Protein AF-A0A815XLN7-F1 (afdb_monomer_lite)

Organism: NCBI:txid392030

Foldseek 3Di:
DVVVVVVVVVVVVVVVVVVVVVVPPCPLAQCVGPNSLEDPQWHWDADPVVRDIATDGDPQWDFPDDRVHGDTDGCCVPVNVPDDPPDD

Secondary structure (DSSP, 8-state):
-HHHHHHHHHHHHHHHHHHHHTT-------TTTGGGG--TTEEEEEETTTTEEEEEEPTTEEE-S-SSS--EEEGGGSGGGG--TT-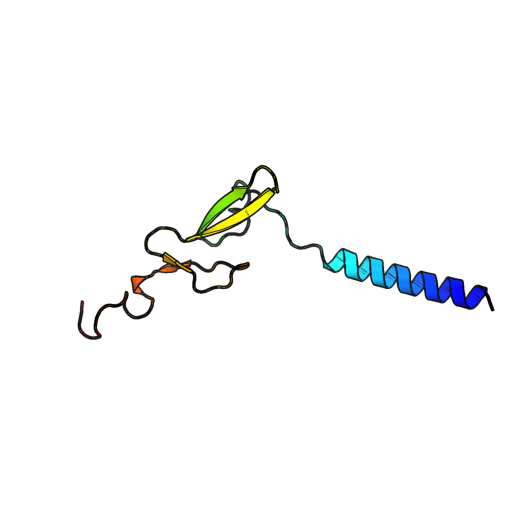-

Sequence (88 aa):
MILHGRLVYAWLTLLVILLLAFQGSFAKGSCSHNNGGCGKNALCSENRKTSAIKCTCKTGYTNTGSAVHVVCKDSCTIKNGGCGPHAA

pLDDT: mean 79.47, std 12.17, range [52.09, 94.75]

InterPro domains:
  IPR024731 NELL2-like, EGF domain [PF12947] (31-65)

Structure (mmCIF, N/CA/C/O backbone):
data_AF-A0A815XLN7-F1
#
_entry.id   AF-A0A815XLN7-F1
#
loop_
_atom_site.group_PDB
_atom_site.id
_atom_site.type_symbol
_atom_site.label_atom_id
_atom_site.label_alt_id
_atom_site.label_comp_id
_atom_site.label_asym_id
_atom_site.label_entity_id
_atom_site.label_seq_id
_atom_site.pdbx_PDB_ins_code
_atom_site.Cartn_x
_atom_site.Cartn_y
_atom_site.Cartn_z
_atom_site.occupancy
_atom_site.B_iso_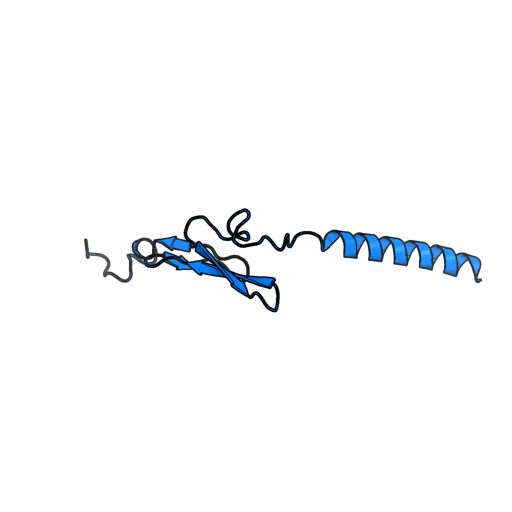or_equiv
_atom_site.auth_seq_id
_atom_site.auth_comp_id
_atom_site.auth_asym_id
_atom_site.auth_atom_id
_atom_site.pdbx_PDB_model_num
ATOM 1 N N . MET A 1 1 ? 54.153 -8.608 -2.056 1.00 55.00 1 MET A N 1
ATOM 2 C CA . MET A 1 1 ? 53.069 -8.167 -1.142 1.00 55.00 1 MET A CA 1
ATOM 3 C C 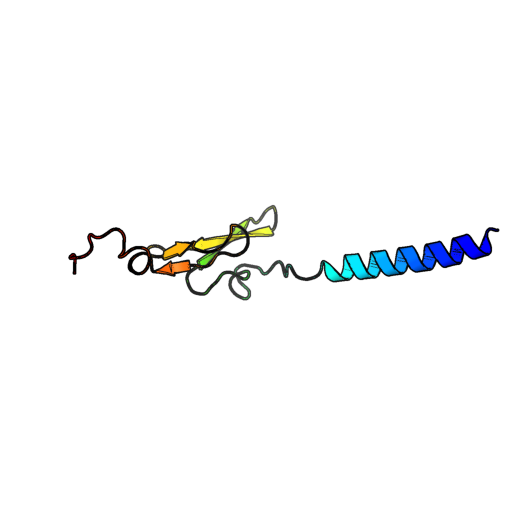. MET A 1 1 ? 51.882 -7.532 -1.879 1.00 55.00 1 MET A C 1
ATOM 5 O O . MET A 1 1 ? 50.751 -7.821 -1.530 1.00 55.00 1 MET A O 1
ATOM 9 N N . ILE A 1 2 ? 52.104 -6.702 -2.911 1.00 55.81 2 ILE A N 1
ATOM 10 C CA . ILE A 1 2 ? 51.039 -5.908 -3.567 1.00 55.81 2 ILE A CA 1
ATOM 11 C C . ILE A 1 2 ? 50.132 -6.737 -4.508 1.00 55.81 2 ILE A C 1
ATOM 13 O O . ILE A 1 2 ? 48.953 -6.425 -4.668 1.00 55.81 2 ILE A O 1
ATOM 17 N N . LEU A 1 3 ? 50.640 -7.837 -5.083 1.00 52.09 3 LEU A N 1
ATOM 18 C CA . LEU A 1 3 ? 49.881 -8.680 -6.022 1.00 52.09 3 LEU A CA 1
ATOM 19 C C . LEU A 1 3 ? 48.727 -9.453 -5.347 1.00 52.09 3 LEU A C 1
ATOM 21 O O . LEU A 1 3 ? 47.659 -9.588 -5.936 1.00 52.09 3 LEU A O 1
ATOM 25 N N . HIS A 1 4 ? 48.902 -9.861 -4.082 1.00 54.69 4 HIS A N 1
ATOM 26 C CA . HIS A 1 4 ? 47.834 -10.475 -3.280 1.00 54.69 4 HIS A CA 1
ATOM 27 C C . HIS A 1 4 ? 46.743 -9.462 -2.903 1.00 54.69 4 HIS A C 1
ATOM 29 O O . HIS A 1 4 ? 45.567 -9.809 -2.893 1.00 54.69 4 HIS A O 1
ATOM 35 N N . GLY A 1 5 ? 47.110 -8.198 -2.667 1.00 60.81 5 GLY A N 1
ATOM 36 C CA . GLY A 1 5 ? 46.150 -7.130 -2.375 1.00 60.81 5 GLY A CA 1
ATOM 37 C C . GLY A 1 5 ? 45.244 -6.800 -3.563 1.00 60.81 5 GLY A C 1
ATOM 38 O O . GLY A 1 5 ? 44.047 -6.617 -3.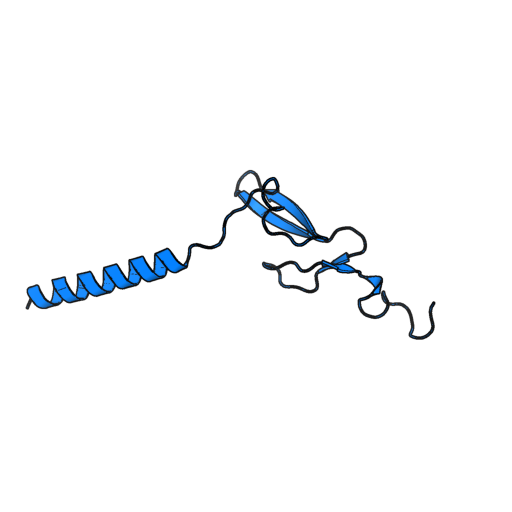379 1.00 60.81 5 GLY A O 1
ATOM 39 N N . ARG A 1 6 ? 45.781 -6.793 -4.793 1.00 69.44 6 ARG A N 1
ATOM 40 C CA . ARG A 1 6 ? 44.989 -6.540 -6.014 1.00 69.44 6 ARG A CA 1
ATOM 41 C C . ARG A 1 6 ? 43.988 -7.653 -6.310 1.00 69.44 6 ARG A C 1
ATOM 43 O O . ARG A 1 6 ? 42.874 -7.352 -6.725 1.00 69.44 6 ARG A O 1
ATOM 50 N N . LEU A 1 7 ? 44.368 -8.911 -6.068 1.00 65.81 7 LEU A N 1
ATOM 51 C CA . LEU A 1 7 ? 43.450 -10.039 -6.212 1.00 65.81 7 LEU A CA 1
ATOM 52 C C . LEU A 1 7 ? 42.336 -9.952 -5.164 1.00 65.81 7 LEU A C 1
ATOM 54 O O . LEU A 1 7 ? 41.169 -9.934 -5.529 1.00 65.81 7 LEU A O 1
ATOM 58 N N . VAL A 1 8 ? 42.680 -9.813 -3.878 1.00 75.69 8 VAL A N 1
ATOM 59 C CA . VAL A 1 8 ? 41.695 -9.704 -2.783 1.00 75.69 8 VAL A CA 1
ATOM 60 C C . VAL A 1 8 ? 40.754 -8.514 -2.989 1.00 75.69 8 VAL A C 1
ATOM 62 O O . VAL A 1 8 ? 39.551 -8.645 -2.786 1.00 75.69 8 VAL A O 1
ATOM 65 N N . TYR A 1 9 ? 41.277 -7.380 -3.461 1.00 75.19 9 TYR A N 1
ATOM 66 C CA . TYR A 1 9 ? 40.475 -6.209 -3.808 1.00 75.19 9 TYR A CA 1
ATOM 67 C C . TYR A 1 9 ? 39.509 -6.491 -4.965 1.00 75.19 9 TYR A C 1
ATOM 69 O O . TYR A 1 9 ? 38.345 -6.122 -4.871 1.00 75.19 9 TYR A O 1
ATOM 77 N N . ALA A 1 10 ? 39.953 -7.192 -6.013 1.00 79.31 10 ALA A N 1
ATOM 78 C CA . ALA A 1 10 ? 39.090 -7.596 -7.123 1.00 79.31 10 ALA A CA 1
ATOM 79 C C . ALA A 1 10 ? 37.964 -8.550 -6.685 1.00 79.31 10 ALA A C 1
ATOM 81 O O . ALA A 1 10 ? 36.834 -8.412 -7.143 1.00 79.31 10 ALA A O 1
ATOM 82 N N . TRP A 1 11 ? 38.237 -9.482 -5.766 1.00 78.44 11 TRP A N 1
ATOM 83 C CA . TRP A 1 11 ? 37.205 -10.361 -5.200 1.00 78.44 11 TRP A CA 1
ATOM 84 C C . TRP A 1 11 ? 36.204 -9.592 -4.329 1.00 78.44 11 TRP A C 1
ATOM 86 O O . TRP A 1 11 ? 34.999 -9.819 -4.436 1.00 78.44 11 TRP A O 1
ATOM 96 N N . LEU A 1 12 ? 36.679 -8.650 -3.506 1.00 80.56 12 LEU A N 1
ATOM 97 C CA . LEU A 1 12 ? 35.813 -7.801 -2.681 1.00 80.56 12 LEU A CA 1
ATOM 98 C C . LEU A 1 12 ? 34.917 -6.898 -3.533 1.00 80.56 12 LEU A C 1
ATOM 100 O O . LEU A 1 12 ? 33.730 -6.771 -3.242 1.00 80.56 12 LEU A O 1
ATOM 104 N N . THR A 1 13 ? 35.455 -6.281 -4.587 1.00 80.50 13 THR A N 1
ATOM 105 C CA . THR A 1 13 ? 34.662 -5.416 -5.470 1.00 80.50 13 THR A CA 1
ATOM 106 C C . THR A 1 13 ? 33.630 -6.215 -6.257 1.00 80.50 13 THR A C 1
ATOM 108 O O . THR A 1 13 ? 32.496 -5.758 -6.372 1.00 80.50 13 THR A O 1
ATOM 111 N N . LEU A 1 14 ? 33.956 -7.427 -6.719 1.00 81.62 14 LEU A N 1
ATOM 112 C CA . LEU A 1 14 ? 32.996 -8.312 -7.387 1.00 81.62 14 LEU A CA 1
ATOM 113 C C . LEU A 1 14 ? 31.860 -8.747 -6.445 1.00 81.62 14 LEU A C 1
ATOM 115 O O . LEU A 1 14 ? 30.699 -8.741 -6.847 1.00 81.62 14 LEU A O 1
ATOM 119 N N . LEU A 1 15 ? 32.180 -9.074 -5.187 1.00 82.81 15 LEU A N 1
ATOM 120 C CA . LEU A 1 15 ? 31.197 -9.418 -4.154 1.00 82.81 15 LEU A CA 1
ATOM 121 C C . LEU A 1 15 ? 30.276 -8.231 -3.845 1.00 82.81 15 LEU A C 1
ATOM 123 O O . LEU A 1 15 ? 29.065 -8.402 -3.758 1.00 82.81 15 LEU A O 1
ATOM 127 N N . VAL A 1 16 ? 30.831 -7.023 -3.716 1.00 77.88 16 VAL A N 1
ATOM 128 C CA . VAL A 1 16 ? 30.045 -5.798 -3.506 1.00 77.88 16 VAL A CA 1
ATOM 129 C C . VAL A 1 16 ? 29.149 -5.517 -4.711 1.00 77.88 16 VAL A C 1
ATOM 131 O O . VAL A 1 16 ? 27.968 -5.264 -4.522 1.00 77.88 16 VAL A O 1
ATOM 134 N N . ILE A 1 17 ? 29.648 -5.627 -5.945 1.00 75.12 17 ILE A N 1
ATOM 135 C CA . ILE A 1 17 ? 28.835 -5.456 -7.163 1.00 75.12 17 ILE A CA 1
ATOM 136 C C . ILE A 1 17 ? 27.707 -6.493 -7.222 1.00 75.12 17 ILE A C 1
ATOM 138 O O . ILE A 1 17 ? 26.579 -6.144 -7.564 1.00 75.12 17 ILE A O 1
ATOM 142 N N . LEU A 1 18 ? 27.978 -7.742 -6.835 1.00 75.00 18 LEU A N 1
ATOM 143 C CA . LEU A 1 18 ? 26.968 -8.795 -6.754 1.00 75.00 18 LEU A CA 1
ATOM 144 C C . LEU A 1 18 ? 25.903 -8.458 -5.697 1.00 75.00 18 LEU A C 1
ATOM 146 O O . LEU A 1 18 ? 24.715 -8.509 -5.995 1.00 75.00 18 LEU A O 1
ATOM 150 N N . LEU A 1 19 ? 26.308 -8.034 -4.496 1.00 72.56 19 LEU A N 1
ATOM 151 C CA . LEU A 1 19 ? 25.397 -7.614 -3.423 1.00 72.56 19 LEU A CA 1
ATOM 152 C C . LEU A 1 19 ? 24.555 -6.384 -3.810 1.00 72.56 19 LEU A C 1
ATOM 154 O O . LEU A 1 19 ? 23.363 -6.348 -3.509 1.00 72.56 19 LEU A O 1
ATOM 158 N N . LEU A 1 20 ? 25.142 -5.411 -4.515 1.00 64.94 20 LEU A N 1
ATOM 159 C CA . LEU A 1 20 ? 24.435 -4.235 -5.036 1.00 64.94 20 LEU A CA 1
ATOM 160 C C . LEU A 1 20 ? 23.459 -4.609 -6.167 1.00 64.94 20 LEU A C 1
ATOM 162 O O . LEU A 1 20 ? 22.374 -4.037 -6.257 1.00 64.94 20 LEU A O 1
ATOM 166 N N . ALA A 1 21 ? 23.793 -5.600 -7.001 1.00 62.50 21 ALA A N 1
ATOM 167 C CA . ALA A 1 21 ? 22.895 -6.127 -8.033 1.00 62.50 21 ALA A CA 1
ATOM 168 C C . ALA A 1 21 ? 21.700 -6.902 -7.441 1.00 62.50 21 ALA A C 1
ATOM 170 O O . ALA A 1 21 ? 20.617 -6.897 -8.026 1.00 62.50 21 ALA A O 1
ATOM 171 N N . PHE A 1 22 ? 21.849 -7.494 -6.250 1.00 57.91 22 PHE A N 1
ATOM 172 C CA . PHE A 1 22 ? 20.753 -8.125 -5.500 1.00 57.91 22 PHE A CA 1
ATOM 173 C C . PHE A 1 22 ? 19.794 -7.129 -4.825 1.00 57.91 22 PHE A C 1
ATOM 175 O O . PHE A 1 22 ? 18.709 -7.525 -4.403 1.00 57.91 22 PHE A O 1
ATOM 182 N N . GLN A 1 23 ? 20.121 -5.832 -4.761 1.00 56.31 23 GLN A N 1
ATOM 183 C CA . GLN A 1 23 ? 19.164 -4.801 -4.320 1.00 56.31 23 GLN A CA 1
ATOM 184 C C . GLN A 1 23 ? 18.139 -4.442 -5.412 1.00 56.31 23 GLN A C 1
ATOM 186 O O . GLN A 1 23 ? 17.214 -3.658 -5.183 1.00 56.31 23 GLN A O 1
ATOM 191 N N . GLY A 1 24 ? 18.271 -5.028 -6.603 1.00 58.16 24 GLY A N 1
ATOM 192 C CA . GLY A 1 24 ? 17.365 -4.837 -7.723 1.00 58.16 24 GLY A CA 1
ATOM 193 C C . GLY A 1 24 ? 16.081 -5.645 -7.593 1.00 58.16 24 GLY A C 1
ATOM 194 O O . GLY A 1 24 ? 15.941 -6.660 -8.262 1.00 58.16 24 GLY A O 1
ATOM 195 N N . SER A 1 25 ? 15.128 -5.184 -6.778 1.00 55.59 25 SER A N 1
ATOM 196 C CA . SER A 1 25 ? 13.684 -5.423 -6.978 1.00 55.59 25 SER A CA 1
ATOM 197 C C . SER A 1 25 ? 12.829 -4.543 -6.063 1.00 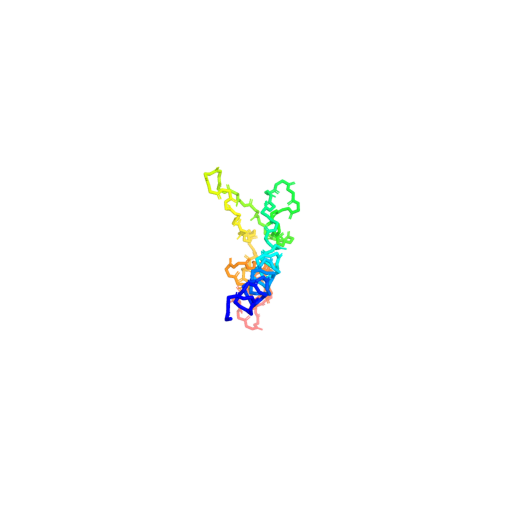55.59 25 SER A C 1
ATOM 199 O O . SER A 1 25 ? 11.943 -5.008 -5.357 1.00 55.59 25 SER A O 1
ATOM 201 N N . PHE A 1 26 ? 13.032 -3.231 -6.108 1.00 53.47 26 PHE A N 1
ATOM 202 C CA . PHE A 1 26 ? 11.863 -2.360 -6.064 1.00 53.47 26 PHE A CA 1
ATOM 203 C C . PHE A 1 26 ? 11.742 -1.817 -7.473 1.00 53.47 26 PHE A C 1
ATOM 205 O O . PHE A 1 26 ? 12.277 -0.757 -7.793 1.00 53.47 26 PHE A O 1
ATOM 212 N N . ALA A 1 27 ? 11.108 -2.593 -8.358 1.00 52.97 27 ALA A N 1
ATOM 213 C CA . ALA A 1 27 ? 10.520 -1.995 -9.541 1.00 52.97 27 ALA A CA 1
ATOM 214 C C . ALA A 1 27 ? 9.674 -0.842 -9.005 1.00 52.97 27 ALA A C 1
ATOM 216 O O . ALA A 1 27 ? 8.660 -1.061 -8.344 1.00 52.97 27 ALA A O 1
ATOM 217 N N . LYS A 1 28 ? 10.168 0.386 -9.163 1.00 54.47 28 LYS A N 1
ATOM 218 C CA . LYS A 1 28 ? 9.471 1.604 -8.771 1.00 54.47 28 LYS A CA 1
ATOM 219 C C . LYS A 1 28 ? 8.359 1.765 -9.800 1.00 54.47 28 LYS A C 1
ATOM 221 O O . LYS A 1 28 ? 8.470 2.549 -10.733 1.00 54.47 28 LYS A O 1
ATOM 226 N N . GLY A 1 29 ? 7.372 0.876 -9.714 1.00 63.41 29 GLY A N 1
ATOM 227 C CA . GLY A 1 29 ? 6.248 0.810 -10.626 1.00 63.41 29 GLY A CA 1
ATOM 228 C C . GLY A 1 29 ? 5.466 2.092 -10.457 1.00 63.41 29 GLY A C 1
ATOM 229 O O . GLY A 1 29 ? 5.182 2.483 -9.333 1.00 63.41 29 GLY A O 1
ATOM 230 N N . SER A 1 30 ? 5.152 2.773 -11.550 1.00 79.38 30 SER A N 1
ATOM 231 C CA . SER A 1 30 ? 4.188 3.866 -11.490 1.00 79.38 30 SER A CA 1
ATOM 232 C C . SER A 1 30 ? 2.815 3.305 -11.139 1.00 79.38 30 SER A C 1
ATOM 234 O O . SER A 1 30 ? 2.533 2.128 -11.380 1.00 79.38 30 SER A O 1
ATOM 236 N N . CYS A 1 31 ? 1.915 4.139 -10.627 1.00 85.88 31 CYS A N 1
ATOM 237 C CA . CYS A 1 31 ? 0.537 3.684 -10.414 1.00 85.88 31 CYS A CA 1
ATOM 238 C C . CYS A 1 31 ? -0.140 3.227 -11.716 1.00 85.88 31 CYS A C 1
ATOM 240 O O . CYS A 1 31 ? -1.016 2.365 -11.687 1.00 85.88 31 CYS A O 1
ATOM 242 N N . SER A 1 32 ? 0.318 3.741 -12.860 1.00 84.25 32 SER A N 1
ATOM 243 C CA . SER A 1 32 ? -0.135 3.334 -14.192 1.00 84.25 32 SER A CA 1
ATOM 244 C C . SER A 1 32 ? 0.316 1.929 -14.600 1.00 84.25 32 SER A C 1
ATOM 246 O O . SER A 1 32 ? -0.275 1.351 -15.509 1.00 84.25 32 SER A O 1
ATOM 248 N N . HIS A 1 33 ? 1.344 1.364 -13.961 1.00 83.81 33 HIS A N 1
ATOM 249 C CA . HIS A 1 33 ? 1.855 0.036 -14.282 1.00 83.81 33 HIS A CA 1
ATOM 250 C C . HIS A 1 33 ? 1.708 -0.908 -13.088 1.00 83.81 33 HIS A C 1
ATOM 252 O O . HIS A 1 33 ? 2.295 -0.693 -12.030 1.00 83.81 33 HIS A O 1
ATOM 258 N N . ASN A 1 34 ? 0.909 -1.967 -13.255 1.00 82.25 34 ASN A N 1
ATOM 259 C CA . ASN A 1 34 ? 0.637 -2.959 -12.208 1.00 82.25 34 ASN A CA 1
ATOM 260 C C . ASN A 1 34 ? 0.203 -2.335 -10.858 1.00 82.25 34 ASN A C 1
ATOM 262 O O . ASN A 1 34 ? 0.588 -2.812 -9.791 1.00 82.25 34 ASN A O 1
ATOM 266 N N . ASN A 1 35 ? -0.547 -1.223 -10.898 1.00 83.31 35 ASN A N 1
ATOM 267 C CA . ASN A 1 35 ? -1.003 -0.485 -9.712 1.00 83.31 35 ASN A CA 1
ATOM 268 C C . ASN A 1 35 ? 0.145 -0.121 -8.742 1.00 83.31 35 ASN A C 1
ATOM 270 O O . ASN A 1 35 ? -0.041 -0.166 -7.528 1.00 83.31 35 ASN A O 1
ATOM 274 N N . GLY A 1 36 ? 1.357 0.148 -9.246 1.00 82.44 36 GLY A N 1
ATOM 275 C CA . GLY A 1 36 ? 2.542 0.429 -8.424 1.00 82.44 36 GLY A CA 1
ATOM 276 C C . GLY A 1 36 ? 2.978 -0.720 -7.502 1.00 82.44 36 GLY A C 1
ATOM 277 O O . GLY A 1 36 ? 3.699 -0.485 -6.536 1.00 82.44 36 GLY A O 1
ATOM 278 N N . GLY A 1 37 ? 2.522 -1.953 -7.760 1.00 82.69 37 GLY A N 1
ATOM 279 C CA . GLY A 1 37 ? 2.718 -3.109 -6.877 1.00 82.69 37 GLY A CA 1
ATOM 280 C C . GLY A 1 37 ? 1.697 -3.212 -5.735 1.00 82.69 37 GLY A C 1
ATOM 281 O O . GLY A 1 37 ? 1.815 -4.089 -4.882 1.00 82.69 37 GLY A O 1
ATOM 282 N N . CYS A 1 38 ? 0.681 -2.347 -5.701 1.00 87.50 38 CYS A N 1
ATOM 283 C CA . CYS A 1 38 ? -0.381 -2.399 -4.703 1.00 87.50 38 CYS A CA 1
ATOM 284 C C . CYS A 1 38 ? -1.368 -3.548 -4.987 1.00 87.50 38 CYS A C 1
ATOM 286 O O . CYS A 1 38 ? -1.776 -3.769 -6.129 1.00 87.50 38 CYS A O 1
ATOM 288 N N . GLY A 1 39 ? -1.820 -4.246 -3.938 1.00 84.81 39 GLY A N 1
ATOM 289 C CA . GLY A 1 39 ? -2.782 -5.351 -4.063 1.00 84.81 39 GLY A CA 1
ATOM 290 C C . GLY A 1 39 ? -4.152 -4.955 -4.650 1.00 84.81 39 GLY A C 1
ATOM 291 O O . GLY A 1 39 ? -4.511 -3.782 -4.718 1.00 84.81 39 GLY A O 1
ATOM 292 N N . LYS A 1 40 ? -4.972 -5.952 -5.027 1.00 86.25 40 LYS A N 1
ATOM 293 C CA . LYS A 1 40 ? -6.260 -5.798 -5.754 1.00 86.25 40 LYS A CA 1
ATOM 294 C C . LYS A 1 40 ? -7.277 -4.825 -5.117 1.00 86.25 40 LYS A C 1
ATOM 296 O O . LYS A 1 40 ? -8.058 -4.187 -5.825 1.00 86.25 40 LYS A O 1
ATOM 301 N N . ASN A 1 41 ? -7.256 -4.680 -3.791 1.00 91.31 41 ASN A N 1
ATOM 302 C CA . ASN A 1 41 ? -8.160 -3.798 -3.034 1.00 91.31 41 ASN A CA 1
ATOM 303 C C . ASN A 1 41 ? -7.469 -2.532 -2.498 1.00 91.31 41 ASN A C 1
ATOM 305 O O . ASN A 1 41 ? -8.004 -1.848 -1.625 1.00 91.31 41 ASN A O 1
ATOM 309 N N . ALA A 1 42 ? -6.288 -2.215 -3.025 1.00 91.56 42 ALA A N 1
ATOM 310 C CA . ALA A 1 42 ? -5.542 -1.010 -2.710 1.00 91.56 42 ALA A CA 1
ATOM 311 C C . ALA A 1 42 ? -5.607 0.001 -3.865 1.00 91.56 42 ALA A C 1
ATOM 313 O O . ALA A 1 42 ? -5.614 -0.352 -5.044 1.00 91.56 42 ALA A O 1
ATOM 314 N N . LEU A 1 43 ? -5.641 1.272 -3.495 1.00 91.69 43 LEU A N 1
ATOM 315 C CA . LEU A 1 43 ? -5.434 2.433 -4.341 1.00 91.69 43 LEU A CA 1
ATOM 316 C C . LEU A 1 43 ? -3.947 2.776 -4.337 1.00 91.69 43 LEU A C 1
ATOM 318 O O . LEU A 1 43 ? -3.338 2.889 -3.270 1.00 91.69 43 LEU A O 1
ATOM 322 N N . CYS A 1 44 ? -3.381 2.968 -5.521 1.00 90.88 44 CYS A N 1
ATOM 323 C CA . CYS A 1 44 ? -2.035 3.492 -5.672 1.00 90.88 44 CYS A CA 1
ATOM 324 C C . CYS A 1 44 ? -2.067 5.019 -5.773 1.00 90.88 44 CYS A C 1
ATOM 326 O O . CYS A 1 44 ? -2.837 5.586 -6.548 1.00 90.88 44 CYS A O 1
ATOM 328 N N . SER A 1 45 ? -1.199 5.684 -5.012 1.00 89.50 45 SER A N 1
ATOM 329 C CA . SER A 1 45 ? -0.863 7.095 -5.203 1.00 89.50 45 SER A CA 1
ATOM 330 C C . SER A 1 45 ? 0.646 7.252 -5.308 1.00 89.50 45 SER A C 1
ATOM 332 O O . SER A 1 45 ? 1.381 6.694 -4.492 1.00 89.50 45 SER A O 1
ATOM 334 N N . GLU A 1 46 ? 1.105 8.027 -6.282 1.00 87.88 46 GLU A N 1
ATOM 335 C CA . GLU A 1 46 ? 2.520 8.328 -6.466 1.00 87.88 46 GLU A CA 1
ATOM 336 C C . GLU A 1 46 ? 2.818 9.787 -6.107 1.00 87.88 46 GLU A C 1
ATOM 338 O O . GLU A 1 46 ? 2.098 10.714 -6.483 1.00 87.88 46 GLU A O 1
ATOM 343 N N . ASN A 1 47 ? 3.897 10.012 -5.362 1.00 83.12 47 ASN A N 1
ATOM 344 C CA . ASN A 1 47 ? 4.393 11.356 -5.106 1.00 83.12 47 ASN A CA 1
ATOM 345 C C . ASN A 1 47 ? 5.239 11.807 -6.297 1.00 83.12 47 ASN A C 1
ATOM 347 O O . ASN A 1 47 ? 6.345 11.308 -6.480 1.00 83.12 47 ASN A O 1
ATOM 351 N N . ARG A 1 48 ? 4.771 12.795 -7.066 1.00 78.25 48 ARG A N 1
ATOM 352 C CA . ARG A 1 48 ? 5.479 13.265 -8.271 1.00 78.25 48 ARG A CA 1
ATOM 353 C C . ARG A 1 48 ? 6.880 13.841 -8.020 1.00 78.25 48 ARG A C 1
ATOM 355 O O . ARG A 1 48 ? 7.660 13.914 -8.959 1.00 78.25 48 ARG A O 1
ATOM 362 N N . LYS A 1 49 ? 7.210 14.266 -6.793 1.00 79.31 49 LYS A N 1
ATOM 363 C CA . LYS A 1 49 ? 8.528 14.845 -6.465 1.00 79.31 49 LYS A CA 1
ATOM 364 C C . LYS A 1 49 ? 9.574 13.792 -6.104 1.00 79.31 49 LYS A C 1
ATOM 366 O O . LYS A 1 49 ? 10.742 13.957 -6.423 1.00 79.31 49 LYS A O 1
ATOM 371 N N . THR A 1 50 ? 9.167 12.730 -5.413 1.00 79.50 50 THR A N 1
ATOM 372 C CA . THR A 1 50 ? 10.070 11.670 -4.915 1.00 79.50 50 THR A CA 1
ATOM 373 C C . THR A 1 50 ? 9.876 10.337 -5.645 1.00 79.50 50 THR A C 1
ATOM 375 O O . THR A 1 50 ? 10.534 9.330 -5.347 1.00 79.50 50 THR A O 1
ATOM 378 N N . SER A 1 51 ? 8.909 10.304 -6.563 1.00 76.06 51 SER A N 1
ATOM 379 C CA . SER A 1 51 ? 8.388 9.121 -7.247 1.00 76.06 51 SER A CA 1
ATOM 380 C C . SER A 1 51 ? 8.032 7.989 -6.271 1.00 76.06 51 SER A C 1
ATOM 382 O O . SER A 1 51 ? 8.151 6.807 -6.588 1.00 76.06 51 SER A O 1
ATOM 384 N N . ALA A 1 52 ? 7.703 8.327 -5.019 1.00 81.50 52 ALA A N 1
ATOM 385 C CA . ALA A 1 52 ? 7.380 7.353 -3.983 1.00 81.50 52 ALA A CA 1
ATOM 386 C C . ALA A 1 52 ? 5.965 6.814 -4.198 1.00 81.50 52 ALA A C 1
ATOM 388 O O . ALA A 1 52 ? 5.032 7.599 -4.357 1.00 81.50 52 ALA A O 1
ATOM 389 N N . ILE A 1 53 ? 5.822 5.491 -4.171 1.00 85.56 53 ILE A N 1
ATOM 390 C CA . ILE A 1 53 ? 4.531 4.815 -4.272 1.00 85.56 53 ILE A CA 1
ATOM 391 C C . ILE A 1 53 ? 3.961 4.618 -2.879 1.00 85.56 53 ILE A C 1
ATOM 393 O O . ILE A 1 53 ? 4.648 4.162 -1.967 1.00 85.56 53 ILE A O 1
ATOM 397 N N . LYS A 1 54 ? 2.688 4.960 -2.724 1.00 87.75 54 LYS A N 1
ATOM 398 C CA . LYS A 1 54 ? 1.919 4.728 -1.513 1.00 87.75 54 LYS A CA 1
ATOM 399 C C . LYS A 1 54 ? 0.654 3.965 -1.871 1.00 87.75 54 LYS A C 1
ATOM 401 O O . LYS A 1 54 ? -0.171 4.453 -2.641 1.00 87.75 54 LYS A O 1
ATOM 406 N N . CYS A 1 55 ? 0.501 2.794 -1.266 1.00 90.38 55 CYS A N 1
ATOM 407 C CA . CYS A 1 55 ? -0.697 1.974 -1.365 1.00 90.38 55 CYS A CA 1
ATOM 408 C C . CYS A 1 55 ? -1.623 2.279 -0.186 1.00 90.38 55 CYS A C 1
ATOM 410 O O . CYS A 1 55 ? -1.197 2.228 0.967 1.00 90.38 55 CYS A O 1
ATOM 412 N N . THR A 1 56 ? -2.890 2.575 -0.456 1.00 91.56 56 THR A N 1
ATOM 413 C CA . THR A 1 56 ? -3.910 2.801 0.579 1.00 91.56 56 THR A CA 1
ATOM 414 C C . THR A 1 56 ? -5.100 1.898 0.308 1.00 91.56 56 THR A C 1
ATOM 416 O O . THR A 1 56 ? -5.523 1.789 -0.835 1.00 91.56 56 THR A O 1
ATOM 419 N N . CYS A 1 57 ? -5.654 1.231 1.317 1.00 94.75 57 CYS A N 1
ATOM 420 C CA . CYS A 1 57 ? -6.827 0.389 1.095 1.00 94.75 57 CYS A CA 1
ATOM 421 C C . CYS A 1 57 ? -8.045 1.214 0.674 1.00 94.75 57 CYS A C 1
ATOM 423 O O . CYS A 1 57 ? -8.230 2.343 1.130 1.00 94.75 57 CYS A O 1
ATOM 425 N N . LYS A 1 58 ? -8.864 0.646 -0.217 1.00 94.31 58 LYS A N 1
ATOM 426 C CA . LYS A 1 58 ? -10.172 1.210 -0.569 1.00 94.31 58 LYS A CA 1
ATOM 427 C C . LYS A 1 58 ? -11.066 1.281 0.673 1.00 94.31 58 LYS A C 1
ATOM 429 O O . LYS A 1 58 ? -10.878 0.523 1.624 1.00 94.31 58 LYS A O 1
ATOM 434 N N . THR A 1 59 ? -12.069 2.154 0.642 1.00 93.00 59 THR A N 1
ATOM 435 C CA . THR A 1 59 ? -13.112 2.207 1.676 1.00 93.00 59 THR A CA 1
ATOM 436 C C . THR A 1 59 ? -13.736 0.823 1.881 1.00 93.00 59 THR A C 1
ATOM 438 O O . THR A 1 59 ? -14.001 0.120 0.906 1.00 93.00 59 THR A O 1
ATOM 441 N N . GLY A 1 60 ? -13.939 0.425 3.140 1.00 90.69 60 GLY A N 1
ATOM 442 C CA . GLY A 1 60 ? -14.435 -0.910 3.505 1.00 90.69 60 GLY A CA 1
ATOM 443 C C . GLY A 1 60 ? -13.358 -2.001 3.581 1.00 90.69 60 GLY A C 1
ATOM 444 O O . GLY A 1 60 ? -13.678 -3.147 3.880 1.00 90.69 60 GLY A O 1
ATOM 445 N N . TYR A 1 61 ? -12.087 -1.664 3.336 1.00 94.44 61 TYR A N 1
ATOM 446 C CA . TYR A 1 61 ? -10.958 -2.577 3.498 1.00 94.44 61 TYR A CA 1
ATOM 447 C C . TYR A 1 61 ? -9.965 -2.053 4.534 1.00 94.44 61 TYR A C 1
ATOM 449 O O . TYR A 1 61 ? -9.630 -0.868 4.575 1.00 94.44 61 TYR A O 1
ATOM 457 N N . THR A 1 62 ? -9.414 -2.966 5.325 1.00 92.69 62 THR A N 1
ATOM 458 C CA . THR A 1 62 ? -8.392 -2.687 6.334 1.00 92.69 62 THR A CA 1
ATOM 459 C C . THR A 1 62 ? -7.050 -3.250 5.881 1.00 92.69 62 THR A C 1
ATOM 461 O O . THR A 1 62 ? -6.977 -4.366 5.359 1.00 92.69 62 THR A O 1
ATOM 464 N N . ASN A 1 63 ? -5.973 -2.486 6.092 1.00 93.00 63 ASN A N 1
ATOM 465 C CA . ASN A 1 63 ? -4.624 -2.998 5.874 1.00 93.00 63 ASN A CA 1
ATOM 466 C C . ASN A 1 63 ? -4.272 -4.000 6.982 1.00 93.00 63 ASN A C 1
ATOM 468 O O . ASN A 1 63 ? -4.158 -3.620 8.144 1.00 93.00 63 ASN A O 1
ATOM 472 N N . THR A 1 64 ? -4.082 -5.261 6.612 1.00 92.06 64 THR A N 1
ATOM 473 C CA . THR A 1 64 ? -3.618 -6.338 7.498 1.00 92.06 64 THR A CA 1
ATOM 474 C C . THR A 1 64 ? -2.158 -6.718 7.253 1.00 92.06 64 THR A C 1
ATOM 476 O O . THR A 1 64 ? -1.663 -7.656 7.868 1.00 92.06 64 THR A O 1
ATOM 479 N N . GLY A 1 65 ? -1.494 -6.053 6.306 1.00 88.69 65 GLY A N 1
ATOM 480 C CA . GLY A 1 65 ? -0.091 -6.269 5.966 1.00 88.69 65 GLY A CA 1
ATOM 481 C C . GLY A 1 65 ? 0.853 -5.326 6.715 1.00 88.69 65 GLY A C 1
ATOM 482 O O . GLY A 1 65 ? 0.554 -4.832 7.801 1.00 88.69 65 GLY A O 1
ATOM 483 N N . SER A 1 66 ? 2.007 -5.051 6.111 1.00 84.44 66 SER A N 1
ATOM 484 C CA . SER A 1 66 ? 3.023 -4.132 6.641 1.00 84.44 66 SER A CA 1
ATOM 485 C C . SER A 1 66 ? 2.964 -2.767 5.947 1.00 84.44 66 SER A C 1
ATOM 487 O O . SER A 1 66 ? 2.299 -2.599 4.926 1.00 84.44 66 SER A O 1
ATOM 489 N N . ALA A 1 67 ? 3.706 -1.782 6.463 1.00 76.69 67 ALA A N 1
ATOM 490 C CA . ALA A 1 67 ? 3.768 -0.438 5.874 1.00 76.69 67 ALA A CA 1
ATOM 491 C C . ALA A 1 67 ? 4.286 -0.430 4.420 1.00 76.69 67 ALA A C 1
ATOM 493 O O . ALA A 1 67 ? 3.827 0.366 3.606 1.00 76.69 67 ALA A O 1
ATOM 494 N N . VAL A 1 68 ? 5.215 -1.335 4.097 1.00 73.56 68 VAL A N 1
ATOM 495 C CA . VAL A 1 68 ? 5.790 -1.519 2.750 1.00 73.56 68 VAL A CA 1
ATOM 496 C C . VAL A 1 68 ? 5.043 -2.551 1.903 1.00 73.56 68 VAL A C 1
ATOM 498 O O . VAL A 1 68 ? 5.165 -2.531 0.684 1.00 73.56 68 VAL A O 1
ATOM 501 N N . HIS A 1 69 ? 4.261 -3.436 2.526 1.00 80.19 69 HIS A N 1
ATOM 502 C CA . HIS A 1 69 ? 3.538 -4.506 1.840 1.00 80.19 69 HIS A CA 1
ATOM 503 C C . HIS A 1 69 ? 2.072 -4.490 2.276 1.00 80.19 69 HIS A C 1
ATOM 505 O O . HIS A 1 69 ? 1.667 -5.172 3.220 1.00 80.19 69 HIS A O 1
ATOM 511 N N . VAL A 1 70 ? 1.293 -3.633 1.619 1.00 87.25 70 VAL A N 1
ATOM 512 C CA . VAL A 1 70 ? -0.100 -3.357 1.979 1.00 87.25 70 VAL A CA 1
ATOM 513 C C . VAL A 1 70 ? -1.001 -4.490 1.493 1.00 87.25 70 VAL A C 1
ATOM 515 O O . VAL A 1 70 ? -1.108 -4.745 0.293 1.00 87.25 70 VAL A O 1
ATOM 518 N N . VAL A 1 71 ? -1.686 -5.142 2.432 1.00 90.62 71 VAL A N 1
ATOM 519 C CA . VAL A 1 71 ? -2.647 -6.218 2.158 1.00 90.62 71 VAL A CA 1
ATOM 520 C C . VAL A 1 71 ? -4.016 -5.748 2.613 1.00 90.62 71 VAL A C 1
ATOM 522 O O . VAL A 1 71 ? -4.257 -5.593 3.804 1.00 90.62 71 VAL A O 1
ATOM 525 N N . CYS A 1 72 ? -4.911 -5.503 1.662 1.00 93.50 72 CYS A N 1
ATOM 526 C CA . CYS A 1 72 ? -6.238 -4.967 1.943 1.00 93.50 72 CYS A CA 1
ATOM 527 C C . CYS A 1 72 ? -7.261 -6.094 2.026 1.00 93.50 72 CYS A C 1
ATOM 529 O O . CYS A 1 72 ? -7.630 -6.683 1.003 1.00 93.50 72 CYS A O 1
ATOM 531 N N . LYS A 1 73 ? -7.723 -6.370 3.245 1.00 93.81 73 LYS A N 1
ATOM 532 C CA . LYS A 1 73 ? -8.755 -7.365 3.538 1.00 93.81 73 LYS A CA 1
ATOM 533 C C . LYS A 1 73 ? -10.058 -6.666 3.907 1.00 93.81 73 LYS A C 1
ATOM 535 O O . LYS A 1 73 ? -10.028 -5.586 4.488 1.00 93.81 73 LYS A O 1
ATOM 540 N N . ASP A 1 74 ? -11.176 -7.260 3.508 1.00 93.50 74 ASP A N 1
ATOM 541 C CA . ASP A 1 74 ? -12.506 -6.726 3.788 1.00 93.50 74 ASP A CA 1
ATOM 542 C C . ASP A 1 74 ? -12.675 -6.516 5.298 1.00 93.50 74 ASP A C 1
ATOM 544 O O . ASP A 1 74 ? -12.432 -7.438 6.084 1.00 93.50 74 ASP A O 1
ATOM 548 N N . SER A 1 75 ? -13.041 -5.300 5.700 1.00 92.00 75 SER A N 1
ATOM 549 C CA . SER A 1 75 ? -13.119 -4.914 7.108 1.00 92.00 75 SER A CA 1
ATOM 550 C C . SER A 1 75 ? -14.169 -5.716 7.875 1.00 92.00 75 SER A C 1
ATOM 552 O O . SER A 1 75 ? -13.949 -6.004 9.048 1.00 92.00 75 SER A O 1
ATOM 554 N N . CYS A 1 76 ? -15.256 -6.148 7.233 1.00 90.44 76 CYS A N 1
ATOM 555 C CA . CYS A 1 76 ? -16.295 -6.972 7.855 1.00 90.44 76 CYS A CA 1
ATOM 556 C C . CYS A 1 76 ? -15.768 -8.373 8.192 1.00 90.44 76 CYS A C 1
ATOM 558 O O . CYS A 1 76 ? -16.130 -8.964 9.206 1.00 90.44 76 CYS A O 1
ATOM 560 N N . THR A 1 77 ? -14.824 -8.889 7.402 1.00 90.38 77 THR A N 1
ATOM 561 C CA . THR A 1 77 ? -14.163 -10.172 7.705 1.00 90.38 77 THR A CA 1
ATOM 562 C C . THR A 1 77 ? -13.102 -10.074 8.807 1.00 90.38 77 THR A C 1
ATOM 564 O O . THR A 1 77 ? -12.596 -11.096 9.279 1.00 90.38 77 THR A O 1
ATOM 567 N N . ILE A 1 78 ? -12.739 -8.860 9.235 1.00 89.94 78 ILE A N 1
ATOM 568 C CA . ILE A 1 78 ? -11.821 -8.626 10.352 1.00 89.94 78 ILE A CA 1
ATOM 569 C C . ILE A 1 78 ? -12.640 -8.454 11.626 1.00 89.94 78 ILE A C 1
ATOM 571 O O . ILE A 1 78 ? -13.363 -7.476 11.772 1.00 89.94 78 ILE A O 1
ATOM 575 N N . LYS A 1 79 ? -12.502 -9.388 12.575 1.00 87.25 79 LYS A N 1
ATOM 576 C CA . LYS A 1 79 ? -13.194 -9.333 13.879 1.00 87.25 79 LYS A CA 1
ATOM 577 C C . LYS A 1 79 ? -14.708 -9.082 13.746 1.00 87.25 79 LYS A C 1
ATOM 579 O O . LYS A 1 79 ? -15.259 -8.278 14.491 1.00 87.25 79 LYS A O 1
ATOM 584 N N . ASN A 1 80 ? -15.355 -9.735 12.779 1.00 84.38 80 ASN A N 1
ATOM 585 C CA . ASN A 1 80 ? -16.779 -9.556 12.484 1.00 84.38 80 ASN A CA 1
ATOM 586 C C . ASN A 1 80 ? -17.173 -8.085 12.221 1.00 84.38 80 ASN A C 1
ATOM 588 O O . ASN A 1 80 ? -18.212 -7.630 12.681 1.00 84.38 80 ASN A O 1
ATOM 592 N N . GLY A 1 81 ? -16.299 -7.283 11.604 1.00 84.06 81 GLY A N 1
ATOM 593 C CA . GLY A 1 81 ? -16.540 -5.853 11.381 1.00 84.06 81 GLY A CA 1
ATOM 594 C C . GLY A 1 81 ? -16.605 -5.013 12.660 1.00 84.06 81 GLY A C 1
ATOM 595 O O . GLY A 1 81 ? -17.016 -3.858 12.608 1.00 84.06 81 GLY A O 1
ATOM 596 N N . GLY A 1 82 ? -16.214 -5.574 13.810 1.00 84.62 82 GLY A N 1
ATOM 597 C CA . GLY A 1 82 ? -16.436 -4.974 15.128 1.00 84.62 82 GLY A CA 1
ATOM 598 C C . GLY A 1 82 ? -17.832 -5.235 15.700 1.00 84.62 82 GLY A C 1
ATOM 599 O O . GLY A 1 82 ? -18.143 -4.748 16.785 1.00 84.62 82 GLY A O 1
ATOM 600 N N . CYS A 1 83 ? -18.666 -6.010 15.010 1.00 84.81 83 CYS A N 1
ATOM 601 C CA . CYS A 1 83 ? -19.969 -6.418 15.502 1.00 84.81 83 CYS A CA 1
ATOM 602 C C . CYS A 1 83 ? -19.842 -7.489 16.593 1.00 84.81 83 CYS A C 1
ATOM 604 O O . CYS A 1 83 ? -18.941 -8.333 16.574 1.00 84.81 83 CYS A O 1
ATOM 606 N N . GLY A 1 84 ? -20.787 -7.482 17.538 1.00 83.62 84 GLY A N 1
ATOM 607 C CA . GLY A 1 84 ? -20.883 -8.526 18.555 1.00 83.62 84 GLY A CA 1
ATOM 608 C C . GLY A 1 84 ? -21.064 -9.920 17.933 1.00 83.62 84 GLY A C 1
ATOM 609 O O . GLY A 1 84 ? -21.510 -10.030 16.790 1.00 83.62 84 GLY A O 1
ATOM 610 N N . PRO A 1 85 ? -20.765 -11.000 18.673 1.00 79.31 85 PRO A N 1
ATOM 611 C CA . PRO A 1 85 ? -20.785 -12.375 18.159 1.00 79.31 85 PRO A CA 1
ATOM 612 C C . PRO A 1 85 ? -22.163 -12.868 17.682 1.00 79.31 85 PRO A C 1
ATOM 614 O O . PRO A 1 85 ? -22.268 -13.989 17.192 1.00 79.31 85 PRO A O 1
ATOM 617 N N . HIS A 1 86 ? -23.225 -12.078 17.862 1.00 78.06 86 HIS A N 1
ATOM 618 C CA . HIS A 1 86 ? -24.603 -12.413 17.488 1.00 78.06 86 HIS A CA 1
ATOM 619 C C . HIS A 1 86 ? -25.242 -11.366 16.566 1.00 78.06 86 HIS A C 1
ATOM 621 O O . HIS A 1 86 ? -26.452 -11.398 16.363 1.00 78.06 86 HIS A O 1
AT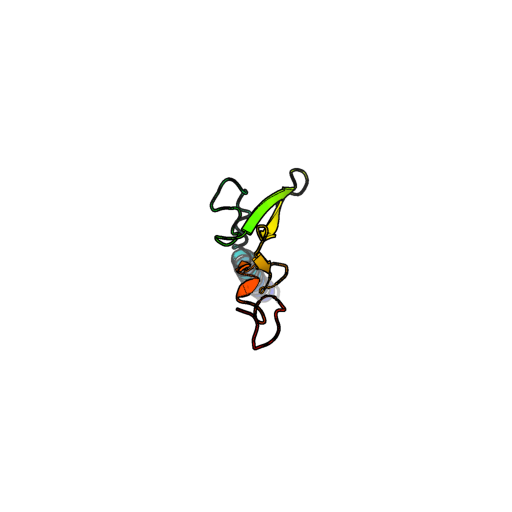OM 627 N N . ALA A 1 87 ? -24.464 -10.417 16.038 1.00 68.88 87 ALA A N 1
ATOM 628 C CA . ALA A 1 87 ? -24.981 -9.494 15.034 1.00 68.88 87 ALA A CA 1
ATOM 629 C C . ALA A 1 87 ? -24.879 -10.152 13.650 1.00 68.88 87 ALA A C 1
ATOM 631 O O . ALA A 1 87 ? -23.801 -10.626 13.281 1.00 68.88 87 ALA A O 1
ATOM 632 N N . ALA A 1 88 ? -26.005 -10.183 12.938 1.00 61.66 88 ALA A N 1
ATOM 633 C CA . ALA A 1 88 ? -26.140 -10.629 11.554 1.00 61.66 88 ALA A CA 1
ATOM 634 C C . ALA A 1 88 ? -26.420 -9.429 10.645 1.00 61.66 88 ALA A C 1
ATOM 636 O O . ALA A 1 88 ? -27.100 -8.490 11.125 1.00 61.66 88 ALA A O 1
#

Radius of gyration: 22.42 Å; chains: 1; bounding box: 79×27×33 Å